Protein AF-A0A7S0AQN7-F1 (afdb_monomer_lite)

Radius of gyration: 17.37 Å; chains: 1; bounding box: 45×22×51 Å
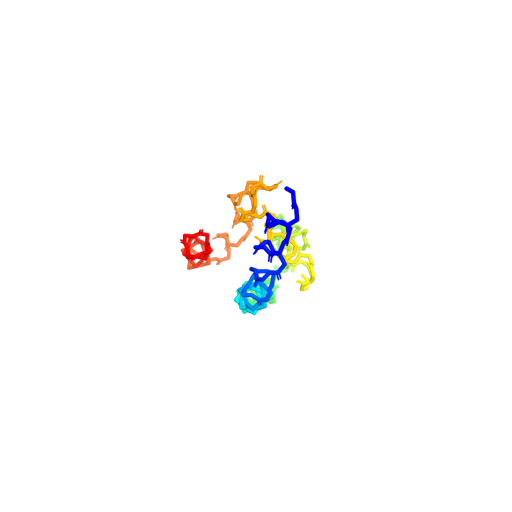
InterPro domains:
  IPR005821 Ion transport domain [PF00520] (1-105)

Sequence (106 aa):
MRLMVCSIAQSLGSVAWALLLLLMIMYLFTIAFMQGAIMHLQASSPSGETSGIRDGVVLWYGSVFDSLYTLLASIVGGVDWTEVMRPLEKISTVYRLLFSFYIVFV

Organism: NCBI:txid73915

Foldseek 3Di:
DVVVVVVVVVVVVVVVVVVVVVLVLLLVLLVVLLVLLVVLVVVDDVDPVCVVLVVLCCQQNVDSVSVSVNLVCCLVVVDVLVSSCVSSVVSDVVNVVVSVCSSVVD

Secondary structure (DSSP, 8-state):
-HHHHHHHHHHHHHHHHHHHHHHHHHHHHHHHHHHHHHHHHHHS-S-GGGHHHHHHHHHHHSSHHHHHHHHHHHHHTSS-HHHHHHHHHHH-HHHHHHHHHHHHH-

Structure (mmCIF, N/CA/C/O backbone):
data_AF-A0A7S0AQN7-F1
#
_entry.id   AF-A0A7S0AQN7-F1
#
loop_
_atom_site.group_PDB
_atom_site.id
_atom_site.type_symbol
_atom_site.label_atom_id
_atom_site.label_alt_id
_atom_site.label_comp_id
_atom_site.label_asym_id
_atom_site.label_entity_id
_atom_site.label_seq_id
_atom_site.pdbx_PDB_ins_code
_atom_site.Cartn_x
_atom_site.Cartn_y
_atom_site.Cartn_z
_atom_site.occupancy
_atom_site.B_iso_or_equiv
_atom_site.auth_seq_id
_atom_site.auth_comp_id
_atom_site.auth_asym_id
_atom_site.auth_atom_id
_atom_site.pdbx_PDB_model_num
ATOM 1 N N . MET A 1 1 ? -27.334 8.943 25.467 1.00 69.19 1 MET A N 1
ATOM 2 C CA . MET A 1 1 ? -26.005 9.428 25.028 1.00 69.19 1 MET A CA 1
ATOM 3 C C . MET A 1 1 ? -24.838 8.803 25.797 1.00 69.19 1 MET A C 1
ATOM 5 O O . MET A 1 1 ? -23.942 8.299 25.142 1.00 69.19 1 MET A O 1
ATOM 9 N N . ARG A 1 2 ? -24.843 8.739 27.144 1.00 77.62 2 ARG A N 1
ATOM 10 C CA . ARG A 1 2 ? -23.745 8.116 27.926 1.00 77.62 2 ARG A CA 1
ATOM 11 C C . ARG A 1 2 ? -23.495 6.630 27.607 1.00 77.62 2 ARG A C 1
ATOM 13 O O . ARG A 1 2 ? -22.349 6.243 27.436 1.00 77.62 2 ARG A O 1
ATOM 20 N N . LEU A 1 3 ? -24.557 5.832 27.447 1.00 79.88 3 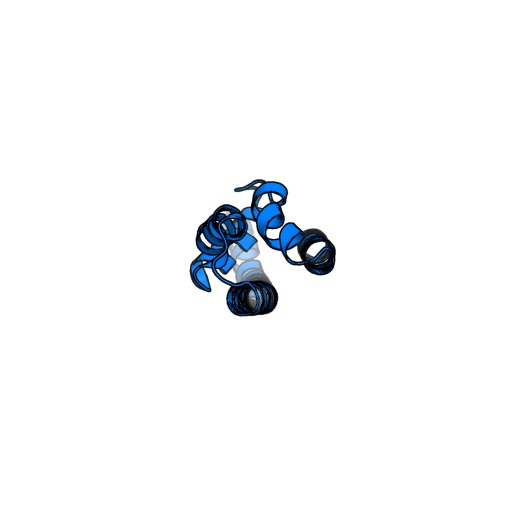LEU A N 1
ATOM 21 C CA . LEU A 1 3 ? -24.442 4.407 27.097 1.00 79.88 3 LEU A CA 1
ATOM 22 C C . LEU A 1 3 ? -23.792 4.180 25.723 1.00 79.88 3 LEU A C 1
ATOM 24 O O . LEU A 1 3 ? -22.871 3.385 25.630 1.00 79.88 3 LEU A O 1
ATOM 28 N N . MET A 1 4 ? -24.198 4.932 24.691 1.00 86.00 4 MET A N 1
ATOM 29 C CA . MET A 1 4 ? -23.611 4.834 23.343 1.00 86.00 4 MET A CA 1
ATOM 30 C C . MET A 1 4 ? -22.109 5.153 23.338 1.00 86.00 4 MET A C 1
ATOM 32 O O . MET A 1 4 ? -21.335 4.449 22.698 1.00 86.00 4 MET A O 1
ATOM 36 N N . VAL A 1 5 ? -21.683 6.171 24.094 1.00 82.38 5 VAL A N 1
ATOM 37 C CA . VAL A 1 5 ? -20.260 6.531 24.217 1.00 82.38 5 VAL A CA 1
ATOM 38 C C . VAL A 1 5 ? -19.468 5.436 24.939 1.00 82.38 5 VAL A C 1
ATOM 40 O O . VAL A 1 5 ? -18.373 5.099 24.499 1.00 82.38 5 VAL A O 1
ATOM 43 N N . CYS A 1 6 ? -20.024 4.825 25.993 1.00 78.69 6 CYS A N 1
ATOM 44 C CA . CYS A 1 6 ? -19.387 3.690 26.670 1.00 78.69 6 CYS A CA 1
ATOM 45 C C . CYS A 1 6 ? -19.255 2.460 25.754 1.00 78.69 6 CYS A C 1
ATOM 47 O O . CYS A 1 6 ? -18.202 1.827 25.752 1.00 78.69 6 CYS A O 1
ATOM 49 N N . SER A 1 7 ? -20.271 2.151 24.940 1.00 80.25 7 SER A N 1
ATOM 50 C CA . SER A 1 7 ? -20.219 1.043 23.973 1.00 80.25 7 SER A CA 1
ATOM 51 C C . SER A 1 7 ? -19.133 1.252 22.910 1.00 80.25 7 SER A C 1
ATOM 53 O O . SER A 1 7 ? -18.373 0.331 22.617 1.00 80.25 7 SER A O 1
ATOM 55 N N . ILE A 1 8 ? -19.013 2.473 22.376 1.00 83.06 8 ILE A N 1
ATOM 56 C CA . ILE A 1 8 ? -17.974 2.831 21.399 1.00 83.06 8 ILE A CA 1
ATOM 57 C C . ILE A 1 8 ? -16.587 2.741 22.045 1.00 83.06 8 ILE A C 1
ATOM 59 O O . ILE A 1 8 ? -15.702 2.085 21.496 1.00 83.06 8 ILE A O 1
ATOM 63 N N . ALA A 1 9 ? -16.408 3.310 23.242 1.00 80.44 9 ALA A N 1
ATOM 64 C CA . ALA A 1 9 ? -15.137 3.271 23.967 1.00 80.44 9 ALA A CA 1
ATOM 65 C C . ALA A 1 9 ? -14.665 1.837 24.265 1.00 80.44 9 ALA A C 1
ATOM 67 O O . ALA A 1 9 ? -13.471 1.557 24.206 1.00 80.44 9 ALA A O 1
ATOM 68 N N . GLN A 1 10 ? -15.592 0.913 24.525 1.00 79.25 10 GLN A N 1
ATOM 69 C CA . GLN A 1 10 ? -15.263 -0.496 24.732 1.00 79.25 10 GLN A CA 1
ATOM 70 C C . GLN A 1 10 ? -14.846 -1.198 23.427 1.00 79.25 10 GLN A C 1
ATOM 72 O O . GLN A 1 10 ? -13.942 -2.033 23.446 1.00 79.25 10 GLN A O 1
ATOM 77 N N . SER A 1 11 ? -15.438 -0.831 22.285 1.00 85.56 11 SER A N 1
ATOM 78 C CA . SER A 1 11 ? -15.031 -1.354 20.972 1.00 85.56 11 SER A CA 1
ATOM 79 C C . SER A 1 11 ? -13.698 -0.787 20.468 1.00 85.56 11 SER A C 1
ATOM 81 O O . SER A 1 11 ? -13.016 -1.448 19.694 1.00 85.56 11 SER A O 1
ATOM 83 N N . LEU A 1 12 ? -13.264 0.391 20.937 1.00 83.12 12 LEU A N 1
ATOM 84 C CA . LEU A 1 12 ? -11.976 0.977 20.536 1.00 83.12 12 LEU A CA 1
ATOM 85 C C . LEU A 1 12 ? -10.792 0.054 20.847 1.00 83.12 12 LEU A C 1
ATOM 87 O O . LEU A 1 12 ? -9.848 -0.001 20.066 1.00 83.12 12 LEU A O 1
ATOM 91 N N . GLY A 1 13 ? -10.851 -0.692 21.955 1.00 84.75 13 GLY A N 1
ATOM 92 C CA . GLY A 1 13 ? -9.808 -1.653 22.307 1.00 84.75 13 GLY A CA 1
ATOM 93 C C . GLY A 1 13 ? -9.701 -2.802 21.301 1.00 84.75 13 GLY A C 1
ATOM 94 O O . GLY A 1 13 ? -8.603 -3.128 20.859 1.00 84.75 13 GLY A O 1
ATOM 95 N N . SER A 1 14 ? -10.829 -3.394 20.891 1.00 86.75 14 SER A N 1
ATOM 96 C CA . SER A 1 14 ? -10.832 -4.467 19.886 1.00 86.75 14 SER A CA 1
ATOM 97 C C . SER A 1 14 ? -10.498 -3.947 18.486 1.00 86.75 14 SER A C 1
ATOM 99 O O . SER A 1 14 ? -9.761 -4.602 17.751 1.00 86.75 14 SER A O 1
ATOM 101 N N . VAL A 1 15 ? -10.966 -2.745 18.139 1.00 86.94 15 VAL A N 1
ATOM 102 C CA . VAL A 1 15 ? -10.628 -2.073 16.878 1.00 86.94 15 VAL A CA 1
ATOM 103 C C . VAL A 1 15 ? -9.138 -1.740 16.816 1.00 86.94 15 VAL A C 1
ATOM 105 O O . VAL A 1 15 ? -8.532 -1.935 15.771 1.00 86.94 15 VAL A O 1
ATOM 108 N N . ALA A 1 16 ? -8.509 -1.313 17.915 1.00 89.44 16 ALA A N 1
ATOM 109 C CA . ALA A 1 16 ? -7.069 -1.054 17.946 1.00 89.44 16 ALA A CA 1
ATOM 110 C C . ALA A 1 16 ? -6.248 -2.312 17.613 1.00 89.44 16 ALA A C 1
ATOM 112 O O . ALA A 1 16 ? -5.305 -2.235 16.827 1.00 89.44 16 ALA A O 1
ATOM 113 N N . TRP A 1 17 ? -6.636 -3.477 18.143 1.00 93.56 17 TRP A N 1
ATOM 114 C CA . TRP A 1 17 ? -6.003 -4.752 17.787 1.00 93.56 17 TRP A CA 1
ATOM 115 C C . TRP A 1 17 ? -6.231 -5.133 16.324 1.00 93.56 17 TRP A C 1
ATOM 117 O O . TRP A 1 17 ? -5.292 -5.564 15.657 1.00 93.56 17 TRP A O 1
ATOM 127 N N . ALA A 1 18 ? -7.444 -4.933 15.806 1.00 91.75 18 ALA A N 1
ATOM 128 C CA . ALA A 1 18 ? -7.745 -5.170 14.397 1.00 91.75 18 ALA A CA 1
ATOM 129 C C . ALA A 1 18 ? -6.932 -4.245 13.471 1.00 91.75 18 ALA A C 1
ATOM 131 O O . ALA A 1 18 ? -6.367 -4.713 12.487 1.00 91.75 18 ALA A O 1
ATOM 132 N N . LEU A 1 19 ? -6.801 -2.959 13.813 1.00 91.00 19 LEU A N 1
ATOM 133 C CA . LEU A 1 19 ? -5.988 -1.989 13.072 1.00 91.00 19 LEU A CA 1
ATOM 134 C C . LEU A 1 19 ? -4.498 -2.333 13.114 1.00 91.00 19 LEU A C 1
ATOM 136 O O . LEU A 1 19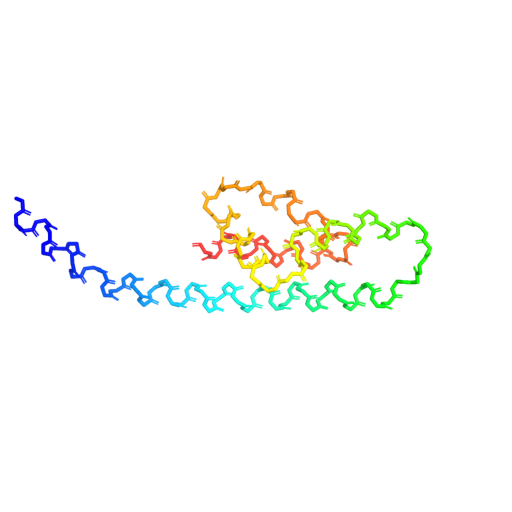 ? -3.807 -2.176 12.112 1.00 91.00 19 LEU A O 1
ATOM 140 N N . LEU A 1 20 ? -3.998 -2.823 14.250 1.00 92.62 20 LEU A N 1
ATOM 141 C CA . LEU A 1 20 ? -2.612 -3.267 14.373 1.00 92.62 20 LEU A CA 1
ATOM 142 C C . LEU A 1 20 ? -2.340 -4.496 13.495 1.00 92.62 20 LEU A C 1
ATOM 144 O O . LEU A 1 20 ? -1.333 -4.527 12.788 1.00 92.62 20 LEU A O 1
ATOM 148 N N . LEU A 1 21 ? -3.249 -5.476 13.493 1.00 93.00 21 LEU A N 1
ATOM 149 C CA . LEU A 1 21 ? -3.169 -6.637 12.601 1.00 93.00 21 LEU A CA 1
ATOM 150 C C . LEU A 1 21 ? -3.236 -6.218 11.130 1.00 93.00 21 LEU A C 1
ATOM 152 O O . LEU A 1 21 ? -2.413 -6.665 10.332 1.00 93.00 21 LEU A O 1
ATOM 156 N N . LEU A 1 22 ? -4.155 -5.314 10.785 1.00 92.62 22 LEU A N 1
ATOM 157 C CA . LEU A 1 22 ? -4.263 -4.746 9.445 1.00 92.62 22 LEU A CA 1
ATOM 158 C C . LEU A 1 22 ? -2.945 -4.086 9.025 1.00 92.62 22 LEU A C 1
ATOM 160 O O . LEU A 1 22 ? -2.422 -4.393 7.959 1.00 92.62 22 LEU A O 1
ATOM 164 N N . LEU A 1 23 ? -2.362 -3.238 9.874 1.00 92.69 23 LEU A N 1
ATOM 165 C CA . LEU A 1 23 ? -1.098 -2.559 9.591 1.00 92.69 23 LEU A CA 1
ATOM 166 C C . LEU A 1 23 ? 0.060 -3.546 9.393 1.00 92.69 23 LEU A C 1
ATOM 168 O O . LEU A 1 23 ? 0.887 -3.346 8.504 1.00 92.69 23 LEU A O 1
ATOM 172 N N . MET A 1 24 ? 0.086 -4.639 10.159 1.00 93.88 24 MET A N 1
ATOM 173 C CA . MET A 1 24 ? 1.063 -5.715 9.984 1.00 93.88 24 MET A CA 1
ATOM 174 C C . MET A 1 24 ? 0.905 -6.415 8.627 1.00 93.88 24 MET A C 1
ATOM 176 O O . MET A 1 24 ? 1.894 -6.615 7.923 1.00 93.88 24 MET A O 1
ATOM 180 N N . ILE A 1 25 ? -0.329 -6.740 8.233 1.00 92.94 25 ILE A N 1
ATOM 181 C CA . ILE A 1 25 ? -0.630 -7.350 6.932 1.00 92.94 25 ILE A CA 1
ATOM 182 C C . ILE A 1 25 ? -0.223 -6.402 5.796 1.00 92.94 25 ILE A C 1
ATOM 184 O O . ILE A 1 25 ? 0.510 -6.808 4.895 1.00 92.94 25 ILE A O 1
ATOM 188 N N . MET A 1 26 ? -0.622 -5.127 5.866 1.00 93.81 26 MET A N 1
ATOM 189 C CA . MET A 1 26 ? -0.246 -4.112 4.874 1.00 93.81 26 MET A CA 1
ATOM 190 C C . MET A 1 26 ? 1.273 -3.979 4.739 1.00 93.81 26 MET A C 1
ATOM 192 O O . MET A 1 26 ? 1.786 -3.891 3.628 1.00 93.81 26 MET A O 1
ATOM 196 N N . TYR A 1 27 ? 2.006 -4.008 5.854 1.00 94.06 27 TYR A N 1
ATOM 197 C CA . TYR A 1 27 ? 3.465 -3.947 5.839 1.00 94.06 27 TYR A CA 1
ATOM 198 C C . TYR A 1 27 ? 4.092 -5.142 5.106 1.00 94.06 27 TYR A C 1
ATOM 200 O O . TYR A 1 27 ? 4.984 -4.948 4.280 1.00 94.06 27 TYR A O 1
ATOM 208 N N . LEU A 1 28 ? 3.600 -6.364 5.343 1.00 94.25 28 LEU A N 1
ATOM 209 C CA . LEU A 1 28 ? 4.088 -7.564 4.651 1.00 94.25 28 LEU A CA 1
ATOM 210 C C . LEU A 1 28 ? 3.879 -7.476 3.134 1.00 94.25 28 LEU A C 1
ATOM 212 O O . LEU A 1 28 ? 4.808 -7.744 2.369 1.00 94.25 28 LEU A O 1
ATOM 216 N N . PHE A 1 29 ? 2.689 -7.056 2.697 1.00 92.88 29 PHE A N 1
ATOM 217 C CA . PHE A 1 29 ? 2.393 -6.877 1.275 1.00 92.88 29 PHE A CA 1
ATOM 218 C C . PHE A 1 29 ? 3.235 -5.761 0.647 1.00 92.88 29 PHE A C 1
ATOM 220 O O . PHE A 1 29 ? 3.810 -5.969 -0.421 1.00 92.88 29 PHE A O 1
ATOM 227 N N . THR A 1 30 ? 3.394 -4.624 1.330 1.00 94.06 30 THR A N 1
ATOM 228 C CA . THR A 1 30 ? 4.287 -3.535 0.903 1.00 94.06 30 THR A CA 1
ATOM 229 C C . THR A 1 30 ? 5.700 -4.042 0.629 1.00 94.06 30 THR A C 1
ATOM 231 O O . THR A 1 30 ? 6.243 -3.792 -0.446 1.00 94.06 30 THR A O 1
ATOM 234 N N . ILE A 1 31 ? 6.293 -4.795 1.562 1.00 94.12 31 ILE A N 1
ATOM 235 C CA . ILE A 1 31 ? 7.646 -5.333 1.383 1.00 94.12 31 ILE A CA 1
ATOM 236 C C . ILE A 1 31 ? 7.697 -6.307 0.199 1.00 94.12 31 ILE A C 1
ATOM 238 O O . ILE A 1 31 ? 8.617 -6.213 -0.612 1.00 94.12 31 ILE A O 1
ATOM 242 N N . ALA A 1 32 ? 6.708 -7.193 0.050 1.00 92.25 32 ALA A N 1
ATOM 243 C CA . ALA A 1 32 ? 6.657 -8.140 -1.064 1.00 92.25 32 ALA A CA 1
ATOM 244 C C . ALA A 1 32 ? 6.593 -7.439 -2.436 1.00 92.25 32 ALA A C 1
ATOM 246 O O . ALA A 1 32 ? 7.312 -7.824 -3.364 1.00 92.25 32 ALA A O 1
ATOM 247 N N . PHE A 1 33 ? 5.772 -6.392 -2.564 1.00 91.06 33 PHE A N 1
ATOM 248 C CA . PHE A 1 33 ? 5.644 -5.612 -3.798 1.00 91.06 33 PHE A CA 1
ATOM 249 C C . PHE A 1 33 ? 6.897 -4.781 -4.088 1.00 91.06 33 PHE A C 1
ATOM 251 O O . PHE A 1 33 ? 7.418 -4.834 -5.203 1.00 91.06 33 PHE A O 1
ATOM 258 N N . MET A 1 34 ? 7.427 -4.073 -3.086 1.00 91.50 34 MET A N 1
ATOM 259 C CA . MET A 1 34 ? 8.641 -3.267 -3.244 1.00 91.50 34 MET A CA 1
ATOM 260 C C . MET A 1 34 ? 9.852 -4.127 -3.609 1.00 91.50 34 MET A C 1
ATOM 262 O O . MET A 1 34 ? 10.600 -3.764 -4.513 1.00 91.50 34 MET A O 1
ATOM 266 N N . GLN A 1 35 ? 10.051 -5.276 -2.955 1.00 91.25 35 GLN A N 1
ATOM 267 C CA . GLN A 1 35 ? 11.167 -6.172 -3.276 1.00 91.25 35 GLN A CA 1
ATOM 268 C C . GLN A 1 35 ? 11.081 -6.695 -4.711 1.00 91.25 35 GLN A C 1
ATOM 270 O O . GLN A 1 35 ? 12.086 -6.690 -5.422 1.00 91.25 35 GLN A O 1
ATOM 275 N N . GLY A 1 36 ? 9.881 -7.078 -5.156 1.00 88.50 36 GLY A N 1
ATOM 276 C CA . GLY A 1 36 ? 9.634 -7.472 -6.542 1.00 88.50 36 GLY A CA 1
ATOM 277 C C . GLY A 1 36 ? 9.977 -6.377 -7.543 1.00 88.50 36 GLY A C 1
ATOM 278 O O . GLY A 1 36 ? 10.673 -6.614 -8.532 1.00 88.50 36 GLY A O 1
ATOM 279 N N . ALA A 1 37 ? 9.538 -5.156 -7.250 1.00 87.94 37 ALA A N 1
ATOM 280 C CA . ALA A 1 37 ? 9.791 -4.004 -8.094 1.00 87.94 37 ALA A CA 1
ATOM 281 C C . ALA A 1 37 ? 11.277 -3.626 -8.148 1.00 87.94 37 ALA A C 1
ATOM 283 O O . ALA A 1 37 ? 11.808 -3.385 -9.232 1.00 87.94 37 ALA A O 1
ATOM 284 N N . ILE A 1 38 ? 11.978 -3.653 -7.012 1.00 88.75 38 ILE A N 1
ATOM 285 C CA . ILE A 1 38 ? 13.425 -3.407 -6.941 1.00 88.75 38 ILE A CA 1
ATOM 286 C C . ILE A 1 38 ? 14.190 -4.460 -7.745 1.00 88.75 38 ILE A C 1
ATOM 288 O O . ILE A 1 38 ? 15.043 -4.098 -8.554 1.00 88.75 38 ILE A O 1
ATOM 292 N N . MET A 1 39 ? 13.869 -5.745 -7.570 1.00 88.06 39 MET A N 1
ATOM 293 C CA . MET A 1 39 ? 14.534 -6.833 -8.291 1.00 88.06 39 MET A CA 1
ATOM 294 C C . MET A 1 39 ? 14.359 -6.690 -9.808 1.00 88.06 39 MET A C 1
ATOM 296 O O . MET A 1 39 ? 15.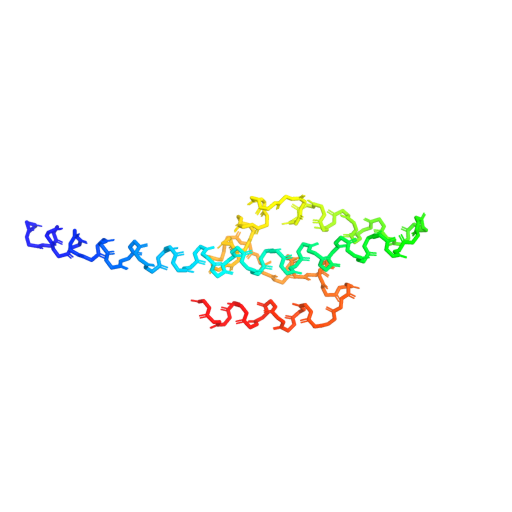317 -6.846 -10.563 1.00 88.06 39 MET A O 1
ATOM 300 N N . HIS A 1 40 ? 13.157 -6.324 -10.258 1.00 84.62 40 HIS A N 1
ATOM 301 C CA . HIS A 1 40 ? 12.877 -6.101 -11.674 1.00 84.62 40 HIS A CA 1
ATOM 302 C C . HIS A 1 40 ? 13.596 -4.866 -12.236 1.00 84.62 40 HIS A C 1
ATOM 304 O O . HIS A 1 40 ? 14.126 -4.911 -13.349 1.00 84.62 40 HIS A O 1
ATOM 310 N N . LEU A 1 41 ? 13.660 -3.773 -11.467 1.00 83.19 41 LEU A N 1
ATOM 311 C CA . LEU A 1 41 ? 14.398 -2.562 -11.840 1.00 83.19 41 LEU A CA 1
ATOM 312 C C . LEU A 1 41 ? 15.914 -2.788 -11.891 1.00 83.19 41 LEU A C 1
ATOM 314 O O . LEU A 1 41 ? 16.582 -2.177 -12.717 1.00 83.19 41 LEU A O 1
ATOM 318 N N . GLN A 1 42 ? 16.458 -3.657 -11.036 1.00 84.19 42 GLN A N 1
ATOM 319 C CA . GLN A 1 42 ? 17.876 -4.031 -11.059 1.00 84.19 42 GLN A CA 1
ATOM 320 C C . GLN A 1 42 ? 18.215 -4.967 -12.226 1.00 84.19 42 GLN A C 1
ATOM 322 O O . GLN A 1 42 ? 19.297 -4.858 -12.797 1.00 84.19 42 GLN A O 1
ATOM 327 N N . ALA A 1 43 ? 17.305 -5.877 -12.583 1.00 82.44 43 ALA A N 1
ATOM 328 C CA . ALA A 1 43 ? 17.495 -6.815 -13.689 1.00 82.44 43 ALA A CA 1
ATOM 329 C C . ALA A 1 43 ? 17.324 -6.159 -15.074 1.00 82.44 43 ALA A C 1
ATOM 331 O O . ALA A 1 43 ? 17.938 -6.595 -16.049 1.00 82.44 43 ALA A O 1
ATOM 332 N N . SER A 1 44 ? 16.504 -5.110 -15.172 1.00 71.94 44 SER A N 1
ATOM 333 C CA . SER A 1 44 ? 16.237 -4.404 -16.428 1.00 71.94 44 SER A CA 1
ATOM 334 C C . SER A 1 44 ? 17.308 -3.341 -16.695 1.00 71.94 44 SER A C 1
ATOM 336 O O . SER A 1 44 ? 17.387 -2.333 -15.997 1.00 71.94 44 SER A O 1
ATOM 338 N N . SER A 1 45 ? 18.131 -3.543 -17.728 1.00 58.53 45 SER A N 1
ATOM 339 C CA . SER A 1 45 ? 19.098 -2.538 -18.206 1.00 58.53 45 SER A CA 1
ATOM 340 C C . SER A 1 45 ? 18.397 -1.239 -18.662 1.00 58.53 45 SER A C 1
ATOM 342 O O . SER A 1 45 ? 17.217 -1.278 -19.019 1.00 58.53 45 SER A O 1
ATOM 344 N N . PRO A 1 46 ? 19.087 -0.077 -18.682 1.00 60.56 46 PRO A N 1
ATOM 345 C CA . PRO A 1 46 ? 18.490 1.240 -18.940 1.00 60.56 46 PRO A CA 1
ATOM 346 C C . PRO A 1 46 ? 18.183 1.488 -20.432 1.00 60.56 46 PRO A C 1
ATOM 348 O O . PRO A 1 46 ? 18.497 2.542 -20.979 1.00 60.56 46 PRO A O 1
ATOM 351 N N . SER A 1 47 ? 17.583 0.520 -21.122 1.00 51.62 47 SER A N 1
ATOM 352 C CA . SER A 1 47 ? 16.974 0.716 -22.439 1.00 51.62 47 SER A CA 1
ATOM 353 C C . SER A 1 47 ? 15.579 1.326 -22.261 1.00 51.62 47 SER A C 1
ATOM 355 O O . SER A 1 47 ? 14.804 0.879 -21.420 1.00 51.62 47 SER A O 1
ATOM 357 N N . GLY A 1 48 ? 15.268 2.372 -23.029 1.00 55.09 48 GLY A N 1
ATOM 358 C CA . GLY A 1 48 ? 14.200 3.350 -22.768 1.00 55.09 48 GLY A CA 1
ATOM 359 C C . GLY A 1 48 ? 12.755 2.855 -22.580 1.00 55.09 48 GLY A C 1
ATOM 360 O O . GLY A 1 48 ? 11.919 3.659 -22.181 1.00 55.09 48 GLY A O 1
ATOM 361 N N . GLU A 1 49 ? 12.437 1.572 -22.785 1.00 56.56 49 GLU A N 1
ATOM 362 C CA . GLU A 1 49 ? 11.110 1.004 -22.470 1.00 56.56 49 GLU A CA 1
ATOM 363 C C . GLU A 1 49 ? 10.823 0.933 -20.957 1.00 56.56 49 GLU A C 1
ATOM 365 O O . GLU A 1 49 ? 9.668 1.009 -20.534 1.00 56.56 49 GLU A O 1
ATOM 370 N N . THR A 1 50 ? 11.858 0.867 -20.115 1.00 59.81 50 THR A N 1
ATOM 371 C CA . THR A 1 50 ? 11.707 0.731 -18.654 1.00 59.81 50 THR A CA 1
ATOM 372 C C . THR A 1 50 ? 11.316 2.045 -17.960 1.00 59.81 50 THR A C 1
ATOM 374 O O . THR A 1 50 ? 10.916 2.019 -16.796 1.00 59.81 50 THR A O 1
ATOM 377 N N . SER A 1 51 ? 11.391 3.198 -18.644 1.00 63.00 51 SER A N 1
ATOM 378 C CA . SER A 1 51 ? 11.098 4.517 -18.046 1.00 63.00 51 SER A CA 1
ATOM 379 C C . SER A 1 51 ? 9.677 4.582 -17.478 1.00 63.00 51 SER A C 1
ATOM 381 O O . SER A 1 51 ? 9.515 4.854 -16.293 1.00 63.00 51 SER A O 1
ATOM 383 N N . GLY A 1 52 ? 8.658 4.217 -18.263 1.00 70.19 52 GLY A N 1
ATOM 384 C CA . GLY A 1 52 ? 7.265 4.321 -17.816 1.00 70.19 52 GLY A CA 1
ATOM 385 C C . GLY A 1 52 ? 6.890 3.348 -16.690 1.00 70.19 52 GLY A C 1
ATOM 386 O O . GLY A 1 52 ? 5.987 3.627 -15.906 1.00 70.19 52 GLY A O 1
ATOM 387 N N . ILE A 1 53 ? 7.578 2.204 -16.585 1.00 78.06 53 ILE A N 1
ATOM 388 C CA . ILE A 1 53 ? 7.394 1.257 -15.471 1.00 78.06 53 ILE A CA 1
ATOM 389 C C . ILE A 1 53 ? 8.057 1.814 -14.215 1.00 78.06 53 ILE A C 1
ATOM 391 O O . ILE A 1 53 ? 7.447 1.820 -13.149 1.00 78.06 53 ILE A O 1
ATOM 395 N N . ARG A 1 54 ? 9.288 2.316 -14.351 1.00 82.00 54 ARG A N 1
ATOM 396 C CA . ARG A 1 54 ? 10.048 2.912 -13.255 1.00 82.00 54 ARG A CA 1
ATOM 397 C C . ARG A 1 54 ? 9.317 4.100 -12.649 1.00 82.00 54 ARG A C 1
ATOM 399 O O . ARG A 1 54 ? 9.222 4.162 -11.431 1.00 82.00 54 ARG A O 1
ATOM 406 N N . ASP A 1 55 ? 8.767 4.984 -13.472 1.00 84.56 55 ASP A N 1
ATOM 407 C CA . ASP A 1 55 ? 8.070 6.177 -12.989 1.00 84.56 55 ASP A CA 1
ATOM 408 C C . ASP A 1 55 ? 6.807 5.802 -12.197 1.00 84.56 55 ASP A C 1
ATOM 410 O O . ASP A 1 55 ? 6.583 6.332 -11.112 1.00 84.56 55 ASP A O 1
ATOM 414 N N . GLY A 1 56 ? 6.038 4.809 -12.665 1.00 85.38 56 GLY A N 1
ATOM 415 C CA . GLY A 1 56 ? 4.875 4.293 -11.933 1.00 85.38 56 GLY A CA 1
ATOM 416 C C . GLY A 1 56 ? 5.244 3.566 -10.635 1.00 85.38 56 GLY A C 1
ATOM 417 O O . GLY A 1 56 ? 4.598 3.764 -9.610 1.00 85.38 56 GLY A O 1
ATOM 418 N N . VAL A 1 57 ? 6.306 2.754 -10.648 1.00 87.75 57 VAL A N 1
ATOM 419 C CA . VAL A 1 57 ? 6.815 2.086 -9.439 1.00 87.75 57 VAL A CA 1
ATOM 420 C C . VAL A 1 57 ? 7.321 3.107 -8.425 1.00 87.75 57 VAL A C 1
ATOM 422 O O . VAL A 1 57 ? 7.037 2.971 -7.245 1.00 87.75 57 VAL A O 1
ATOM 425 N N . VAL A 1 58 ? 8.054 4.134 -8.852 1.00 88.12 58 VAL A N 1
ATOM 426 C CA . VAL A 1 58 ? 8.572 5.168 -7.946 1.00 88.12 58 VAL A CA 1
ATOM 427 C C . VAL A 1 58 ? 7.437 6.019 -7.377 1.00 88.12 58 VAL A C 1
ATOM 429 O O . VAL A 1 58 ? 7.486 6.361 -6.199 1.00 88.12 58 VAL A O 1
ATOM 432 N N . LEU A 1 59 ? 6.406 6.318 -8.173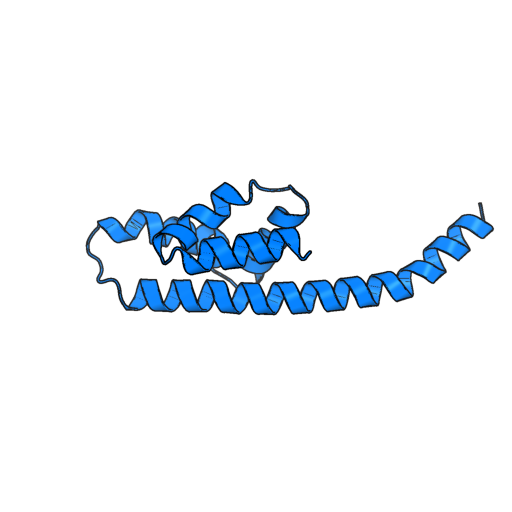 1.00 89.56 59 LEU A N 1
ATOM 433 C CA . LEU A 1 59 ? 5.255 7.106 -7.732 1.00 89.56 59 LEU A CA 1
ATOM 434 C C . LEU A 1 59 ? 4.453 6.403 -6.626 1.00 89.56 59 LEU A C 1
ATOM 436 O O . LEU A 1 59 ? 4.121 7.029 -5.626 1.00 89.56 59 LEU A O 1
ATOM 440 N N . TRP A 1 60 ? 4.150 5.115 -6.804 1.00 90.56 60 TRP A N 1
ATOM 441 C CA . TRP A 1 60 ? 3.265 4.368 -5.899 1.00 90.56 60 TRP A CA 1
ATOM 442 C C . TRP A 1 60 ? 4.008 3.530 -4.851 1.00 90.56 60 TRP A C 1
ATOM 444 O O . TRP A 1 60 ? 3.477 3.261 -3.776 1.00 90.56 60 TRP A O 1
ATOM 454 N N . TYR A 1 61 ? 5.239 3.117 -5.160 1.00 92.00 61 TYR A N 1
ATOM 455 C CA . TYR A 1 61 ? 6.038 2.171 -4.376 1.00 92.00 61 TYR A CA 1
ATOM 456 C C . TYR A 1 61 ? 7.474 2.658 -4.115 1.00 92.00 61 TYR A C 1
ATOM 458 O O . TYR A 1 61 ? 8.367 1.855 -3.841 1.00 92.00 61 TYR A O 1
ATOM 466 N N . GLY A 1 62 ? 7.728 3.969 -4.215 1.00 88.19 62 GLY A N 1
ATOM 467 C CA . GLY A 1 62 ? 9.064 4.552 -4.043 1.00 88.19 62 GLY A CA 1
ATOM 468 C C . GLY A 1 62 ? 9.603 4.461 -2.614 1.00 88.19 62 GLY A C 1
ATOM 469 O O . GLY A 1 62 ? 10.806 4.284 -2.413 1.00 88.19 62 GLY A O 1
ATOM 470 N N . SER A 1 63 ? 8.721 4.524 -1.616 1.00 91.62 63 SER A N 1
ATOM 471 C CA . SER A 1 63 ? 9.064 4.313 -0.212 1.00 91.62 63 SER A CA 1
ATOM 472 C C . SER A 1 63 ? 8.074 3.378 0.477 1.00 91.62 63 SER A C 1
ATOM 474 O O . SER A 1 63 ? 6.968 3.129 -0.008 1.00 91.62 63 SER A O 1
ATOM 476 N N . VAL A 1 64 ? 8.469 2.858 1.641 1.00 92.00 64 VAL A N 1
ATOM 477 C CA . VAL A 1 64 ? 7.607 1.994 2.462 1.00 92.00 64 VAL A CA 1
ATOM 478 C C . VAL A 1 64 ? 6.356 2.744 2.919 1.00 92.00 64 VAL A C 1
ATOM 480 O O . VAL A 1 64 ? 5.268 2.176 2.907 1.00 92.00 64 VAL A O 1
ATOM 483 N N . PHE A 1 65 ? 6.493 4.017 3.300 1.00 93.06 65 PHE A N 1
ATOM 484 C CA . PHE A 1 65 ? 5.363 4.832 3.745 1.00 93.06 65 PHE A CA 1
ATOM 485 C C . PHE A 1 65 ? 4.417 5.169 2.594 1.00 93.06 65 PHE A C 1
ATOM 487 O O . PHE A 1 65 ? 3.208 5.046 2.769 1.00 93.06 65 PHE A O 1
ATOM 494 N N . ASP A 1 66 ? 4.953 5.506 1.418 1.00 92.31 66 ASP A N 1
ATOM 495 C CA . ASP A 1 66 ? 4.136 5.781 0.230 1.00 92.31 66 ASP A CA 1
ATOM 496 C C . ASP A 1 66 ? 3.386 4.523 -0.215 1.00 92.31 66 ASP A C 1
ATOM 498 O O . ASP A 1 66 ? 2.190 4.578 -0.493 1.00 92.31 66 ASP A O 1
ATOM 502 N N . SER A 1 67 ? 4.053 3.365 -0.178 1.00 93.69 67 SER A N 1
ATOM 503 C CA . SER A 1 67 ? 3.431 2.072 -0.475 1.00 93.69 67 SER A CA 1
ATOM 504 C C . SER A 1 67 ? 2.316 1.748 0.518 1.00 93.69 67 SER A C 1
ATOM 506 O O . SER A 1 67 ? 1.207 1.421 0.111 1.00 93.69 67 SER A O 1
ATOM 508 N N . LEU A 1 68 ? 2.574 1.884 1.826 1.00 94.69 68 LEU A N 1
ATOM 509 C CA . LEU A 1 68 ? 1.567 1.674 2.872 1.00 94.69 68 LEU A CA 1
ATOM 510 C C . LEU A 1 68 ? 0.361 2.599 2.693 1.00 94.69 68 LEU A C 1
ATOM 512 O O . LEU A 1 68 ? -0.777 2.143 2.796 1.00 94.69 68 LEU A O 1
ATOM 516 N N . TYR A 1 69 ? 0.604 3.881 2.413 1.00 94.75 69 TYR A N 1
ATOM 517 C CA . TYR A 1 69 ? -0.451 4.854 2.151 1.00 94.75 69 TYR A CA 1
ATOM 518 C C . TYR A 1 69 ? -1.269 4.471 0.918 1.00 94.75 69 TYR A C 1
ATOM 520 O O . TYR A 1 69 ? -2.495 4.500 0.955 1.00 94.75 69 TYR A O 1
ATOM 528 N N . THR A 1 70 ? -0.601 4.050 -0.149 1.00 94.06 70 THR A N 1
ATOM 529 C CA . THR A 1 70 ? -1.233 3.641 -1.402 1.00 94.06 70 THR A CA 1
ATOM 530 C C . THR A 1 70 ? -2.084 2.378 -1.234 1.00 94.06 70 THR A C 1
ATOM 532 O O . THR A 1 70 ? -3.209 2.308 -1.733 1.00 94.06 70 THR A O 1
ATOM 535 N N . LEU A 1 71 ? -1.582 1.388 -0.491 1.00 93.00 71 LEU A N 1
ATOM 536 C CA . LEU A 1 71 ? -2.312 0.168 -0.140 1.00 93.00 71 LEU A CA 1
ATOM 537 C C . LEU A 1 71 ? -3.561 0.493 0.696 1.00 93.00 71 LEU A C 1
ATOM 539 O O . LEU A 1 71 ? -4.655 0.026 0.383 1.00 93.00 71 LEU A O 1
ATOM 543 N N . LEU A 1 72 ? -3.421 1.369 1.695 1.00 94.81 72 LEU A N 1
ATOM 544 C CA . LEU A 1 72 ? -4.544 1.853 2.496 1.00 94.81 72 LEU A CA 1
ATOM 545 C C . LEU A 1 72 ? -5.569 2.618 1.644 1.00 94.81 72 LEU A C 1
ATOM 547 O O . LEU A 1 72 ? -6.770 2.375 1.755 1.00 94.81 72 LEU A O 1
ATOM 551 N N . ALA A 1 73 ? -5.106 3.516 0.771 1.00 93.88 73 ALA A N 1
ATOM 552 C CA . ALA A 1 73 ? -5.958 4.268 -0.145 1.00 93.88 73 ALA A CA 1
ATOM 553 C C . ALA A 1 73 ? -6.716 3.337 -1.102 1.00 93.88 73 ALA A C 1
ATOM 555 O O . ALA A 1 73 ? -7.868 3.611 -1.423 1.00 93.88 73 ALA A O 1
ATOM 556 N N . SER A 1 74 ? -6.112 2.217 -1.502 1.00 94.62 74 SER A N 1
ATOM 557 C CA . SER A 1 74 ? -6.756 1.213 -2.356 1.00 94.62 74 SER A CA 1
ATOM 558 C C . SER A 1 74 ? -7.898 0.483 -1.635 1.00 94.62 74 SER A C 1
ATOM 560 O O . SER A 1 74 ? -8.952 0.282 -2.229 1.00 94.62 74 SER A O 1
ATOM 562 N N . ILE A 1 75 ? -7.732 0.136 -0.350 1.00 93.31 75 ILE A N 1
ATOM 563 C CA . ILE A 1 75 ? -8.787 -0.517 0.454 1.00 93.31 75 ILE A CA 1
ATOM 564 C C . ILE A 1 75 ? -9.952 0.438 0.724 1.00 93.31 75 ILE A C 1
ATOM 566 O O . ILE A 1 75 ? -11.117 0.066 0.616 1.00 93.31 75 ILE A O 1
ATOM 570 N N . VAL A 1 76 ? -9.644 1.682 1.096 1.00 92.56 76 VAL A N 1
ATOM 571 C CA . VAL A 1 76 ? -10.665 2.678 1.467 1.00 92.56 76 VAL A CA 1
ATOM 572 C C . VAL A 1 76 ? -11.360 3.267 0.225 1.00 92.56 76 VAL A C 1
ATOM 574 O O . VAL A 1 76 ? -12.346 3.990 0.352 1.00 92.56 76 VAL A O 1
ATOM 577 N N . GLY A 1 77 ? -10.881 2.949 -0.983 1.00 90.00 77 GLY A N 1
ATOM 578 C CA . GLY A 1 77 ? -11.416 3.475 -2.242 1.00 90.00 77 GLY A CA 1
ATOM 579 C C . GLY A 1 77 ? -10.995 4.919 -2.537 1.00 90.00 77 GLY A C 1
ATOM 580 O O . GLY A 1 77 ? -11.665 5.615 -3.294 1.00 90.00 77 GLY A O 1
ATOM 581 N N . GLY A 1 78 ? -9.902 5.387 -1.930 1.00 91.88 78 GLY A N 1
ATOM 582 C CA . GLY A 1 78 ? -9.297 6.694 -2.200 1.00 91.88 78 GLY A CA 1
ATOM 583 C C . GLY A 1 78 ? -8.534 6.762 -3.527 1.00 91.88 78 GLY A C 1
ATOM 584 O O . GLY A 1 78 ? -8.359 7.851 -4.067 1.00 91.88 78 GLY A O 1
ATOM 585 N N . VAL A 1 79 ? -8.105 5.618 -4.066 1.00 92.50 79 VAL A N 1
ATOM 586 C CA . VAL A 1 79 ? -7.508 5.491 -5.404 1.00 92.50 79 VAL A CA 1
ATOM 587 C C . VAL A 1 79 ? -8.045 4.236 -6.086 1.00 92.50 79 VAL A C 1
ATOM 589 O O . VAL A 1 79 ? -8.353 3.247 -5.416 1.00 92.50 79 VAL A O 1
ATOM 592 N N . ASP A 1 80 ? -8.162 4.265 -7.415 1.00 92.81 80 ASP A N 1
ATOM 593 C CA . ASP A 1 80 ? -8.476 3.064 -8.184 1.00 92.81 80 ASP A CA 1
ATOM 594 C C . ASP A 1 80 ? -7.310 2.080 -8.057 1.00 92.81 80 ASP A C 1
ATOM 596 O O . ASP A 1 80 ? -6.218 2.291 -8.588 1.00 92.81 80 ASP A O 1
ATOM 600 N N . TRP A 1 81 ? -7.547 0.985 -7.341 1.00 91.44 81 TRP A N 1
ATOM 601 C CA . TRP A 1 81 ? -6.555 -0.058 -7.119 1.00 91.44 81 TRP A CA 1
ATOM 602 C C . TRP A 1 81 ? -6.009 -0.638 -8.433 1.00 91.44 81 TRP A C 1
ATOM 604 O O . TRP A 1 81 ? -4.866 -1.096 -8.471 1.00 91.44 81 TRP A O 1
ATOM 614 N N . THR A 1 82 ? -6.773 -0.579 -9.531 1.00 90.19 82 THR A N 1
ATOM 615 C CA . THR A 1 82 ? -6.300 -1.015 -10.849 1.00 90.19 82 THR A CA 1
ATOM 616 C C . THR A 1 82 ? -5.223 -0.090 -11.407 1.00 90.19 82 THR A C 1
ATOM 618 O O . THR A 1 82 ? -4.306 -0.566 -12.074 1.00 90.19 82 THR A O 1
ATOM 621 N N . GLU A 1 83 ? -5.275 1.213 -11.117 1.00 91.50 83 GLU A N 1
ATOM 622 C CA . GLU A 1 83 ? -4.264 2.183 -11.544 1.00 91.50 83 GLU A CA 1
ATOM 623 C C . GLU A 1 83 ? -2.927 1.909 -10.859 1.00 91.50 83 GLU A C 1
ATOM 625 O O . GLU A 1 83 ? -1.884 1.855 -11.516 1.00 91.50 83 GLU A O 1
ATOM 630 N N . VAL A 1 84 ? -2.979 1.641 -9.555 1.00 92.06 84 VAL A N 1
ATOM 631 C CA . VAL A 1 84 ? -1.797 1.329 -8.752 1.00 92.06 84 VAL A CA 1
ATOM 632 C C . VAL A 1 84 ? -1.208 -0.043 -9.102 1.00 92.06 84 VAL A C 1
ATOM 634 O O . VAL A 1 84 ? 0.006 -0.242 -9.097 1.00 92.06 84 VAL A O 1
ATOM 637 N N . MET A 1 85 ? -2.058 -1.003 -9.464 1.00 92.38 85 MET A N 1
ATOM 638 C CA . MET A 1 85 ? -1.642 -2.356 -9.828 1.00 92.38 85 MET A CA 1
ATOM 639 C C . MET A 1 85 ? -0.944 -2.429 -11.198 1.00 92.38 85 MET A C 1
ATOM 641 O O . MET A 1 85 ? -0.079 -3.283 -11.394 1.00 92.38 85 MET A O 1
ATOM 645 N N . ARG A 1 86 ? -1.272 -1.547 -12.153 1.00 90.19 86 ARG A N 1
ATOM 646 C CA . ARG A 1 86 ? -0.686 -1.536 -13.514 1.00 90.19 86 ARG A CA 1
ATOM 647 C C . ARG A 1 86 ? 0.848 -1.635 -13.560 1.00 90.19 86 ARG A C 1
ATOM 649 O O . ARG A 1 86 ? 1.347 -2.455 -14.333 1.00 90.19 86 ARG A O 1
ATOM 656 N N . PRO A 1 87 ? 1.629 -0.834 -12.806 1.00 88.38 87 PRO A N 1
ATOM 657 C CA . PRO A 1 87 ? 3.087 -0.966 -12.804 1.00 88.38 87 PRO A CA 1
ATOM 658 C C . PRO A 1 87 ? 3.565 -2.331 -12.285 1.00 88.38 87 PRO A C 1
ATOM 660 O O . PRO A 1 87 ? 4.517 -2.880 -12.838 1.00 88.38 87 PRO A O 1
ATOM 663 N N . LEU A 1 88 ? 2.888 -2.914 -11.288 1.00 88.00 88 LEU A N 1
ATOM 664 C CA . LEU A 1 88 ? 3.202 -4.246 -10.753 1.00 88.00 88 LEU A CA 1
ATOM 665 C C . LEU A 1 88 ? 2.851 -5.375 -11.730 1.00 88.00 88 LEU A C 1
ATOM 667 O O . LEU A 1 88 ? 3.583 -6.358 -11.833 1.00 88.00 88 LEU A O 1
ATOM 671 N N . GLU A 1 89 ? 1.759 -5.236 -12.478 1.00 88.38 89 GLU A N 1
ATOM 672 C CA . GLU A 1 89 ? 1.347 -6.213 -13.491 1.00 88.38 89 GLU A CA 1
ATOM 673 C C . GLU A 1 89 ? 2.377 -6.345 -14.618 1.00 88.38 89 GLU A C 1
ATOM 675 O O . GLU A 1 89 ? 2.628 -7.454 -15.091 1.00 88.38 89 GLU A O 1
ATOM 680 N N . LYS A 1 90 ? 3.013 -5.231 -15.006 1.00 85.38 90 LYS A N 1
ATOM 681 C CA . LYS A 1 90 ? 4.084 -5.225 -16.013 1.00 85.38 90 LYS A CA 1
ATOM 682 C C . LYS A 1 90 ? 5.350 -5.950 -15.552 1.00 85.38 90 LYS A C 1
ATOM 684 O O . LYS A 1 90 ? 6.112 -6.397 -16.400 1.00 85.38 90 LYS A O 1
ATOM 689 N N . ILE A 1 91 ? 5.566 -6.063 -14.240 1.00 85.06 91 ILE A N 1
ATOM 690 C CA . ILE A 1 91 ? 6.673 -6.833 -13.660 1.00 85.06 91 ILE A CA 1
ATOM 691 C C . ILE A 1 91 ? 6.354 -8.329 -13.733 1.00 85.06 91 ILE A C 1
ATOM 693 O O . ILE A 1 91 ? 7.156 -9.123 -14.218 1.00 85.06 91 ILE A O 1
ATOM 697 N N . SER A 1 92 ? 5.191 -8.733 -13.215 1.00 86.56 92 SER A N 1
ATOM 698 C CA . SER A 1 92 ? 4.725 -10.119 -13.271 1.00 86.56 92 SER A CA 1
ATOM 699 C C . SER A 1 92 ? 3.233 -10.216 -12.971 1.00 86.56 92 SER A C 1
ATOM 701 O O . SER A 1 92 ? 2.721 -9.602 -12.032 1.00 86.56 92 SER A O 1
ATOM 703 N N . THR A 1 93 ? 2.537 -11.094 -13.694 1.00 87.62 93 THR A N 1
ATOM 704 C CA . THR A 1 93 ? 1.121 -11.416 -13.454 1.00 87.62 93 THR A CA 1
ATOM 705 C C . THR A 1 93 ? 0.872 -11.993 -12.053 1.00 87.62 93 THR A C 1
ATOM 707 O O . THR A 1 93 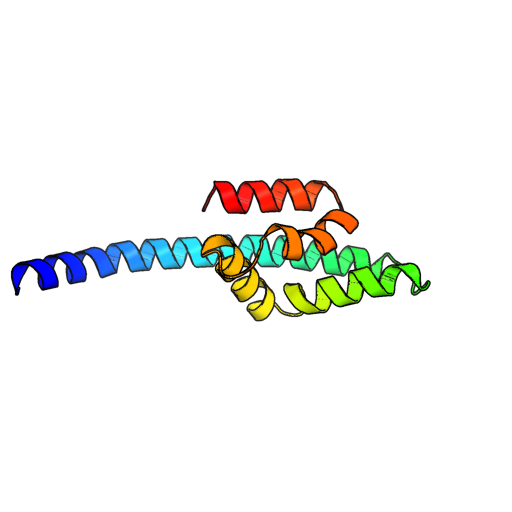? -0.241 -11.893 -11.535 1.00 87.62 93 THR A O 1
ATOM 710 N N . VAL A 1 94 ? 1.899 -12.549 -11.398 1.00 90.31 94 VAL A N 1
ATOM 711 C CA . VAL A 1 94 ? 1.797 -13.034 -10.011 1.00 90.31 94 VAL A CA 1
ATOM 712 C C . VAL A 1 94 ? 1.472 -11.886 -9.052 1.00 90.31 94 VAL A C 1
ATOM 714 O O . VAL A 1 94 ? 0.627 -12.056 -8.175 1.00 90.31 94 VAL A O 1
ATOM 717 N N . TYR A 1 95 ? 2.060 -10.700 -9.249 1.00 90.62 95 TYR A N 1
ATOM 718 C CA . TYR A 1 95 ? 1.781 -9.540 -8.398 1.00 90.62 95 TYR A CA 1
ATOM 719 C C . TYR A 1 95 ? 0.351 -9.032 -8.561 1.00 90.62 95 TYR A C 1
ATOM 721 O O . TYR A 1 95 ? -0.263 -8.646 -7.572 1.00 90.62 95 TYR A O 1
ATOM 729 N N . ARG A 1 96 ? -0.221 -9.119 -9.769 1.00 91.25 96 ARG A N 1
ATOM 730 C CA . ARG A 1 96 ? -1.642 -8.822 -10.007 1.00 91.25 96 ARG A CA 1
ATOM 731 C C . ARG A 1 96 ? -2.556 -9.734 -9.187 1.00 91.25 96 ARG A C 1
ATOM 733 O O . ARG A 1 96 ? -3.491 -9.256 -8.547 1.00 91.25 96 ARG A O 1
ATOM 740 N N . LEU A 1 97 ? -2.288 -11.041 -9.198 1.00 92.50 97 LEU A N 1
ATOM 741 C CA . LEU A 1 97 ? -3.086 -12.007 -8.439 1.00 92.50 97 LEU A CA 1
ATOM 742 C C . LEU A 1 97 ? -2.918 -11.805 -6.927 1.00 92.50 97 LEU A C 1
ATOM 744 O O . LEU A 1 97 ? -3.906 -11.813 -6.198 1.00 92.50 97 LEU A O 1
ATOM 748 N N . LEU A 1 98 ? -1.689 -11.550 -6.473 1.00 92.56 98 LEU A N 1
ATOM 749 C CA . LEU A 1 98 ? -1.379 -11.280 -5.070 1.00 92.56 98 LEU A CA 1
ATOM 750 C C . LEU A 1 98 ? -2.049 -9.992 -4.559 1.00 92.56 98 LEU A C 1
ATOM 752 O O . LEU A 1 98 ? -2.607 -9.990 -3.466 1.00 92.56 98 LEU A O 1
ATOM 756 N N . PHE A 1 99 ? -2.043 -8.919 -5.355 1.00 92.62 99 PHE A N 1
ATOM 757 C CA . PHE A 1 99 ? -2.707 -7.656 -5.018 1.00 92.62 99 PHE A CA 1
ATOM 758 C C . PHE A 1 99 ? -4.232 -7.812 -4.983 1.00 92.62 99 PHE A C 1
ATOM 760 O O . PHE A 1 99 ? -4.885 -7.331 -4.062 1.00 92.62 99 PHE A O 1
ATOM 767 N N . SER A 1 100 ? -4.804 -8.550 -5.937 1.00 92.44 100 SER A N 1
ATOM 768 C CA . SER A 1 100 ? -6.243 -8.853 -5.939 1.00 92.44 100 SER A CA 1
ATOM 769 C C . SER A 1 100 ? -6.647 -9.666 -4.704 1.00 92.44 100 SER A C 1
ATOM 771 O O . SER A 1 100 ? -7.662 -9.377 -4.079 1.00 92.44 100 SER A O 1
ATOM 773 N N . PHE A 1 101 ? -5.831 -10.653 -4.315 1.00 92.81 101 PHE A N 1
ATOM 774 C CA . PHE A 1 101 ? -6.041 -11.421 -3.087 1.00 92.81 101 PHE A CA 1
ATOM 775 C C . PHE A 1 101 ? -5.999 -10.528 -1.843 1.00 92.81 101 PHE A C 1
ATOM 777 O O . PHE A 1 101 ? -6.852 -10.671 -0.975 1.00 92.81 101 PHE A O 1
ATOM 784 N N . TYR A 1 102 ? -5.059 -9.582 -1.777 1.00 92.50 102 TYR A N 1
ATOM 785 C CA . TYR A 1 102 ? -4.984 -8.604 -0.692 1.00 92.50 102 TYR A CA 1
ATOM 786 C C . TYR A 1 102 ? -6.265 -7.764 -0.564 1.00 92.50 102 TYR A C 1
ATOM 788 O O . TYR A 1 102 ? -6.801 -7.670 0.535 1.00 92.50 102 TYR A O 1
ATOM 796 N N . ILE A 1 103 ? -6.791 -7.226 -1.672 1.00 92.44 103 ILE A N 1
ATOM 797 C CA . ILE A 1 103 ? -8.028 -6.421 -1.673 1.00 92.44 103 ILE A CA 1
ATOM 798 C C . ILE A 1 103 ? -9.259 -7.240 -1.261 1.00 92.44 103 ILE A C 1
ATOM 800 O O . ILE A 1 103 ? -10.170 -6.698 -0.655 1.00 92.44 103 ILE A O 1
ATOM 804 N N . VAL A 1 104 ? -9.312 -8.532 -1.598 1.00 91.38 104 VAL A N 1
ATOM 805 C CA . VAL A 1 104 ? -10.428 -9.412 -1.198 1.00 91.38 104 VAL A CA 1
ATOM 806 C C . VAL A 1 104 ? -10.307 -9.871 0.257 1.00 91.38 104 VAL A C 1
ATOM 808 O O . VAL A 1 104 ? -11.315 -10.151 0.901 1.00 91.38 104 VAL A O 1
ATOM 811 N N . PHE A 1 105 ? -9.079 -10.024 0.754 1.00 88.44 105 PHE A N 1
ATOM 812 C CA . PHE A 1 105 ? -8.810 -10.515 2.102 1.00 88.44 105 PHE A CA 1
ATOM 813 C C . PHE A 1 105 ? -9.043 -9.456 3.186 1.00 88.44 105 PHE A C 1
ATOM 815 O O . PHE A 1 105 ? -9.476 -9.812 4.283 1.00 88.44 105 PHE A O 1
ATOM 822 N N . VAL A 1 106 ? -8.712 -8.196 2.893 1.00 87.19 106 VAL A N 1
ATOM 823 C CA . VAL A 1 106 ? -8.913 -7.051 3.795 1.00 87.19 106 VAL A CA 1
ATOM 824 C C . VAL A 1 106 ? -10.330 -6.508 3.671 1.00 87.19 106 VAL A C 1
ATOM 826 O O . VAL A 1 106 ? -10.944 -6.279 4.738 1.00 87.19 106 VAL A O 1
#

pLDDT: mean 86.77, std 9.34, range [51.62, 94.81]